Protein AF-A0A0Q0XQV1-F1 (afdb_monomer_lite)

Foldseek 3Di:
DDDDDDPDDPLEDVVLLQVLLQLLLVQLVVQPHDPRSLQLLLVLLLVLLVLLLQLQVQLCVVPHPVDVVSSVVSCVVSLVVLPVVLVDSSSVPSVSSVSNNVSLVVLPSDPDPHSSVNNNNSSNNNNVVNNVCVVVVVVVCVVVVD

Structure (mmCIF, N/CA/C/O backbone):
data_AF-A0A0Q0XQV1-F1
#
_entry.id   AF-A0A0Q0XQV1-F1
#
loop_
_atom_site.group_PDB
_atom_site.id
_atom_site.type_symbol
_atom_site.label_atom_id
_atom_site.label_alt_id
_atom_site.label_comp_id
_atom_site.label_asym_id
_atom_site.label_entity_id
_atom_site.label_seq_id
_atom_site.pdbx_PDB_ins_code
_atom_site.Cartn_x
_atom_site.Cartn_y
_atom_site.Cartn_z
_atom_site.occupancy
_atom_site.B_iso_or_equiv
_atom_site.auth_seq_id
_atom_site.auth_comp_id
_atom_site.auth_asym_id
_atom_site.auth_atom_id
_atom_site.pdbx_PDB_model_num
ATOM 1 N N . MET A 1 1 ? 14.209 18.998 -6.252 1.00 37.22 1 MET A N 1
ATOM 2 C CA . MET A 1 1 ? 15.091 19.667 -5.277 1.00 37.22 1 MET A CA 1
ATOM 3 C C . MET A 1 1 ? 16.015 18.602 -4.690 1.00 37.22 1 MET A C 1
ATOM 5 O O . MET A 1 1 ? 15.564 17.788 -3.903 1.00 37.22 1 MET A O 1
ATOM 9 N N . ILE A 1 2 ? 17.226 18.535 -5.253 1.00 42.06 2 ILE A N 1
ATOM 10 C CA . ILE A 1 2 ? 18.526 18.216 -4.636 1.00 42.06 2 ILE A CA 1
ATOM 11 C C . ILE A 1 2 ? 18.575 17.105 -3.560 1.00 42.06 2 ILE A C 1
ATOM 13 O O . ILE A 1 2 ? 18.534 17.398 -2.378 1.00 42.06 2 ILE A O 1
ATOM 17 N N . TYR A 1 3 ? 18.781 15.855 -3.988 1.00 47.66 3 TYR A N 1
ATOM 18 C CA . TYR A 1 3 ? 19.676 14.893 -3.322 1.00 47.66 3 TYR A CA 1
ATOM 19 C C . TYR A 1 3 ? 20.402 14.141 -4.438 1.00 47.66 3 TYR A C 1
ATOM 21 O O . TYR A 1 3 ? 19.924 13.140 -4.964 1.00 47.66 3 TYR A O 1
ATOM 29 N N . GLY A 1 4 ? 21.475 14.760 -4.925 1.00 36.91 4 GLY A N 1
ATOM 30 C CA . GLY A 1 4 ? 22.293 14.239 -6.007 1.00 36.91 4 GLY A CA 1
ATOM 31 C C . GLY A 1 4 ? 23.463 13.391 -5.514 1.00 36.91 4 GLY A C 1
ATOM 32 O O . GLY A 1 4 ? 23.923 13.528 -4.387 1.00 36.91 4 GLY A O 1
ATOM 33 N N . GLY A 1 5 ? 24.013 12.613 -6.442 1.00 39.75 5 GLY A N 1
ATOM 34 C CA . GLY A 1 5 ? 25.452 12.670 -6.713 1.00 39.75 5 GLY A CA 1
ATOM 35 C C . GLY A 1 5 ? 26.391 11.765 -5.920 1.00 39.75 5 GLY A C 1
ATOM 36 O O . GLY A 1 5 ? 27.561 11.705 -6.279 1.00 39.75 5 GLY A O 1
ATOM 37 N N . LEU A 1 6 ? 25.934 11.022 -4.917 1.00 38.78 6 LEU A N 1
ATOM 38 C CA . LEU A 1 6 ? 26.757 10.024 -4.228 1.00 38.78 6 LEU A CA 1
ATOM 39 C C . LEU A 1 6 ? 25.952 8.732 -4.136 1.00 38.78 6 LEU A C 1
ATOM 41 O O . LEU A 1 6 ? 24.855 8.739 -3.593 1.00 38.78 6 LEU A O 1
ATOM 45 N N . GLY A 1 7 ? 26.477 7.649 -4.713 1.00 44.09 7 GLY A N 1
ATOM 46 C CA . GLY A 1 7 ? 25.855 6.319 -4.806 1.00 44.09 7 GLY A CA 1
ATOM 47 C C . GLY A 1 7 ? 25.705 5.584 -3.469 1.00 44.09 7 GLY A C 1
ATOM 48 O O . GLY A 1 7 ? 26.005 4.400 -3.378 1.00 44.09 7 GLY A O 1
ATOM 49 N N . ILE A 1 8 ? 25.261 6.294 -2.439 1.00 45.25 8 ILE A N 1
ATOM 50 C CA . ILE A 1 8 ? 24.792 5.778 -1.161 1.00 45.25 8 ILE A CA 1
ATOM 51 C C . ILE A 1 8 ? 23.299 6.089 -1.143 1.00 45.25 8 ILE A C 1
ATOM 53 O O . ILE A 1 8 ? 22.892 7.215 -0.868 1.00 45.25 8 ILE A O 1
ATOM 57 N N . GLU A 1 9 ? 22.481 5.108 -1.528 1.00 53.62 9 GLU A N 1
ATOM 58 C CA . GLU A 1 9 ? 21.042 5.189 -1.285 1.00 53.62 9 GLU A CA 1
ATOM 59 C C . GLU A 1 9 ? 20.846 5.388 0.225 1.00 53.62 9 GLU A C 1
ATOM 61 O O . GLU A 1 9 ? 21.351 4.591 1.019 1.00 53.62 9 GLU A O 1
ATOM 66 N N . GLU A 1 10 ? 20.165 6.460 0.648 1.00 57.47 10 GLU A N 1
ATOM 67 C CA . GLU A 1 10 ? 19.770 6.560 2.053 1.00 57.47 10 GLU A CA 1
ATOM 68 C C . GLU A 1 10 ? 18.919 5.330 2.390 1.00 57.47 10 GLU A C 1
ATOM 70 O O . GLU A 1 10 ? 17.929 5.078 1.699 1.00 57.47 10 GLU A O 1
ATOM 75 N N . PRO A 1 11 ? 19.258 4.562 3.440 1.00 60.09 11 PRO A N 1
ATOM 76 C CA . PRO A 1 11 ? 18.611 3.279 3.700 1.00 60.09 11 PRO A CA 1
ATOM 77 C C . PRO A 1 11 ? 17.115 3.419 4.026 1.00 60.09 11 PRO A C 1
ATOM 79 O O . PRO A 1 11 ? 16.384 2.430 3.981 1.00 60.09 11 PRO A O 1
ATOM 82 N N . LEU A 1 12 ? 16.646 4.631 4.359 1.00 66.38 12 LEU A N 1
ATOM 83 C CA . LEU A 1 12 ? 15.254 4.902 4.694 1.00 66.38 12 LEU A CA 1
ATOM 84 C C . LEU A 1 12 ? 14.863 6.366 4.434 1.00 66.38 12 LEU A C 1
ATOM 86 O O . LEU A 1 12 ? 15.362 7.278 5.087 1.00 66.38 12 LEU A O 1
ATOM 90 N N . ASN A 1 13 ? 13.907 6.595 3.529 1.00 78.50 13 ASN A N 1
ATOM 91 C CA . ASN A 1 13 ? 13.415 7.935 3.207 1.00 78.50 13 ASN A CA 1
ATOM 92 C C . ASN A 1 13 ? 12.256 8.334 4.141 1.00 78.50 13 ASN A C 1
ATOM 94 O O . ASN A 1 13 ? 11.099 7.966 3.916 1.00 78.50 13 ASN A O 1
ATOM 98 N N . PHE A 1 14 ? 12.544 9.137 5.169 1.00 80.94 14 PHE A N 1
ATOM 99 C CA . PHE A 1 14 ? 11.539 9.597 6.141 1.00 80.94 14 PHE A CA 1
ATOM 100 C C . PHE A 1 14 ? 10.390 10.397 5.516 1.00 80.94 14 PHE A C 1
ATOM 102 O O . PHE A 1 14 ? 9.244 10.281 5.956 1.00 80.94 14 PHE A O 1
ATOM 109 N N . LYS A 1 15 ? 10.658 11.173 4.460 1.00 84.69 15 LYS A N 1
ATOM 110 C CA . LYS A 1 15 ? 9.604 11.884 3.722 1.00 84.69 15 LYS A CA 1
ATOM 111 C C . LYS A 1 15 ? 8.648 10.888 3.062 1.00 84.69 15 LYS A C 1
ATOM 113 O O . LYS A 1 15 ? 7.435 11.076 3.109 1.00 84.69 15 LYS A O 1
ATOM 118 N N . GLY A 1 16 ? 9.197 9.813 2.500 1.00 88.25 16 GLY A N 1
ATOM 119 C CA . GLY A 1 16 ? 8.423 8.730 1.907 1.00 88.25 16 GLY A CA 1
ATOM 120 C C . GLY A 1 16 ? 7.582 7.967 2.928 1.00 88.25 16 GLY A C 1
ATOM 121 O O . GLY A 1 16 ? 6.415 7.684 2.661 1.00 88.25 16 GLY A O 1
ATOM 122 N N . ILE A 1 17 ? 8.129 7.724 4.125 1.00 92.06 17 ILE A N 1
ATOM 123 C CA . ILE A 1 17 ? 7.375 7.150 5.252 1.00 92.06 17 ILE A CA 1
ATOM 124 C C . ILE A 1 17 ? 6.194 8.039 5.626 1.00 92.06 17 ILE A C 1
ATOM 126 O O . ILE A 1 17 ? 5.114 7.515 5.867 1.00 92.06 17 ILE A O 1
ATOM 130 N N . GLY A 1 18 ? 6.365 9.363 5.659 1.00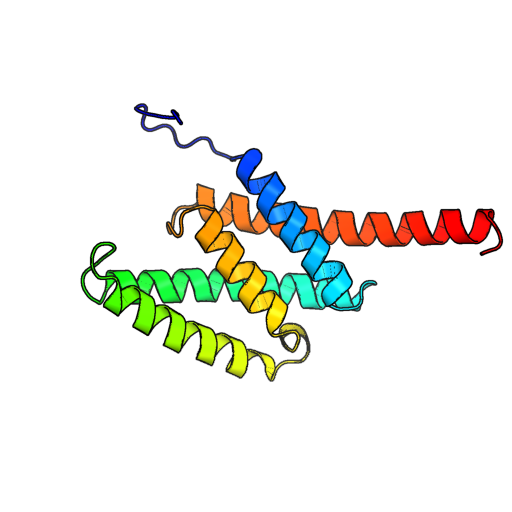 92.94 18 GLY A N 1
ATOM 131 C CA . GLY A 1 18 ? 5.270 10.287 5.965 1.00 92.94 18 GLY A CA 1
ATOM 132 C C . GLY A 1 18 ? 4.101 10.151 4.985 1.00 92.94 18 GLY A C 1
ATOM 133 O O . GLY A 1 18 ? 2.956 9.980 5.404 1.00 92.94 18 GLY A O 1
ATOM 134 N N . THR A 1 19 ? 4.388 10.156 3.680 1.00 93.00 19 THR A N 1
ATOM 135 C CA . THR A 1 19 ? 3.363 9.974 2.639 1.00 93.00 19 THR A CA 1
ATOM 136 C C . THR A 1 19 ? 2.712 8.593 2.726 1.00 93.00 19 THR A C 1
ATOM 138 O O . THR A 1 19 ? 1.492 8.497 2.835 1.00 93.00 19 THR A O 1
ATOM 141 N N . ALA A 1 20 ? 3.508 7.523 2.744 1.00 96.44 20 ALA A N 1
ATOM 142 C CA . ALA A 1 20 ? 3.004 6.153 2.834 1.00 96.44 20 ALA A CA 1
ATOM 143 C C . ALA A 1 20 ? 2.226 5.895 4.137 1.00 96.44 20 ALA A C 1
ATOM 145 O O . ALA A 1 20 ? 1.199 5.222 4.127 1.00 96.44 20 ALA A O 1
ATOM 146 N N . GLY A 1 21 ? 2.663 6.488 5.246 1.00 96.81 21 GLY A N 1
ATOM 147 C CA . GLY A 1 21 ? 1.984 6.445 6.537 1.00 96.81 21 GLY A CA 1
ATOM 148 C C . GLY A 1 21 ? 0.617 7.106 6.502 1.00 96.81 21 GLY A C 1
ATOM 149 O O . GLY A 1 21 ? -0.352 6.527 6.987 1.00 96.81 21 GLY A O 1
ATOM 150 N N . PHE A 1 22 ? 0.493 8.269 5.866 1.00 96.88 22 PHE A N 1
ATOM 151 C CA . PHE A 1 22 ? -0.807 8.915 5.710 1.00 96.88 22 PHE A CA 1
ATOM 152 C C . PHE A 1 22 ? -1.773 8.069 4.868 1.00 96.88 22 PHE A C 1
ATOM 154 O O . PHE A 1 22 ? -2.925 7.874 5.256 1.00 96.88 22 PHE A O 1
ATOM 161 N N . LEU A 1 23 ? -1.296 7.493 3.759 1.00 97.69 23 LEU A N 1
ATOM 162 C CA . LEU A 1 23 ? -2.102 6.600 2.919 1.00 97.69 23 LEU A CA 1
ATOM 163 C C . LEU A 1 23 ? -2.493 5.314 3.670 1.00 97.69 23 LEU A C 1
ATOM 165 O O . LEU A 1 23 ? -3.638 4.867 3.579 1.00 97.69 23 LEU A O 1
ATOM 169 N N . GLY A 1 24 ? -1.5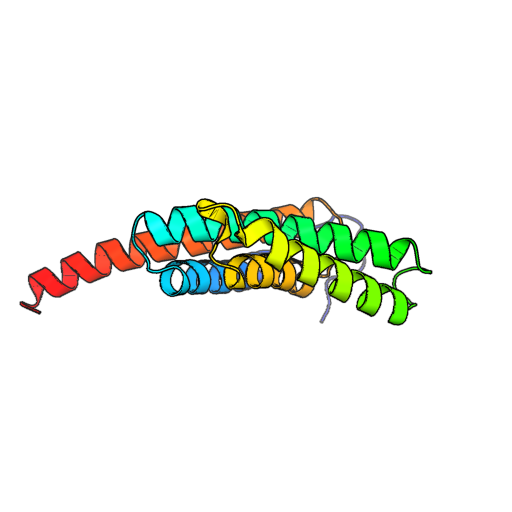87 4.747 4.469 1.00 97.75 24 GLY A N 1
ATOM 170 C CA . GLY A 1 24 ? -1.866 3.592 5.326 1.00 97.75 24 GLY A CA 1
ATOM 171 C C . GLY A 1 24 ? -2.924 3.898 6.387 1.00 97.75 24 GLY A C 1
ATOM 172 O O . GLY A 1 24 ? -3.848 3.113 6.587 1.00 97.75 24 GLY A O 1
ATOM 173 N N . TRP A 1 25 ? -2.852 5.074 7.011 1.00 98.00 25 TRP A N 1
ATOM 174 C CA . TRP A 1 25 ? -3.856 5.533 7.971 1.00 98.00 25 TRP A CA 1
ATOM 175 C C . TRP A 1 25 ? -5.223 5.724 7.301 1.00 98.00 25 TRP A C 1
ATOM 177 O O . TRP A 1 25 ? -6.233 5.218 7.792 1.00 98.00 25 TRP A O 1
ATOM 187 N N . ALA A 1 26 ? -5.264 6.372 6.135 1.00 97.38 26 ALA A N 1
ATOM 188 C CA . ALA A 1 26 ? -6.492 6.505 5.355 1.00 97.38 26 ALA A CA 1
ATOM 189 C C . ALA A 1 26 ? -7.085 5.131 4.994 1.00 97.38 26 ALA A C 1
ATOM 191 O O . ALA A 1 26 ? -8.290 4.923 5.135 1.00 97.38 26 ALA A O 1
ATOM 192 N N . THR A 1 27 ? -6.235 4.168 4.618 1.00 97.50 27 THR A N 1
ATOM 193 C CA . THR A 1 27 ? -6.649 2.783 4.336 1.00 97.50 27 THR A CA 1
ATOM 194 C C . THR A 1 27 ? -7.333 2.149 5.546 1.00 97.50 27 THR A C 1
ATOM 196 O O . THR A 1 27 ? -8.386 1.539 5.386 1.00 97.50 27 THR A O 1
ATOM 199 N N . PHE A 1 28 ? -6.773 2.304 6.752 1.00 97.94 28 PHE A N 1
ATOM 200 C CA . PHE A 1 28 ? -7.319 1.706 7.976 1.00 97.94 28 PHE A CA 1
ATOM 201 C C . PHE A 1 28 ? -8.785 2.094 8.202 1.00 97.94 28 PHE A C 1
ATOM 203 O O . PHE A 1 28 ? -9.637 1.222 8.392 1.00 97.94 28 PHE A O 1
ATOM 210 N N . TYR A 1 29 ? -9.087 3.394 8.154 1.00 96.81 29 TYR A N 1
ATOM 211 C CA . TYR A 1 29 ? -10.451 3.877 8.367 1.00 96.81 29 TYR A CA 1
ATOM 212 C C . TYR A 1 29 ? -11.365 3.572 7.181 1.00 96.81 29 TYR A C 1
ATOM 214 O O . TYR A 1 29 ? -12.515 3.188 7.389 1.00 96.81 29 TYR A O 1
ATOM 222 N N . ALA A 1 30 ? -10.859 3.665 5.949 1.00 96.56 30 ALA A N 1
ATOM 223 C CA . ALA A 1 30 ? -11.636 3.338 4.756 1.00 96.56 30 ALA A CA 1
ATOM 224 C C . ALA A 1 30 ? -12.033 1.850 4.697 1.00 96.56 30 ALA A C 1
ATOM 226 O O . ALA A 1 30 ? -13.109 1.519 4.206 1.00 96.56 30 ALA A O 1
ATOM 227 N N . ALA A 1 31 ? -11.206 0.962 5.253 1.00 94.88 31 ALA A N 1
ATOM 228 C CA . ALA A 1 31 ? -11.488 -0.466 5.378 1.00 94.88 31 ALA A CA 1
ATOM 229 C C . ALA A 1 31 ? -12.386 -0.820 6.590 1.00 94.88 31 ALA A C 1
ATOM 231 O O . ALA A 1 31 ? -12.572 -1.998 6.895 1.00 94.88 31 ALA A O 1
ATOM 232 N N . GLY A 1 32 ? -12.949 0.177 7.287 1.00 92.75 32 GLY A N 1
ATOM 233 C CA . GLY A 1 32 ? -13.908 -0.011 8.383 1.00 92.75 32 GLY A CA 1
ATOM 234 C C . GLY A 1 32 ? -13.310 -0.006 9.794 1.00 92.75 32 GLY A C 1
ATOM 235 O O . GLY A 1 32 ? -14.030 -0.288 10.752 1.00 92.75 32 GLY A O 1
ATOM 236 N N . GLY A 1 33 ? -12.020 0.316 9.943 1.00 93.38 33 GLY A N 1
ATOM 237 C CA . GLY A 1 33 ? -11.349 0.406 11.243 1.00 93.38 33 GLY A CA 1
ATOM 238 C C . GLY A 1 33 ? -11.301 -0.922 12.006 1.00 93.38 33 GLY A C 1
ATOM 239 O O . GLY A 1 33 ? -11.490 -2.005 11.443 1.00 93.38 33 GLY A O 1
ATOM 240 N N . LYS A 1 34 ? -11.055 -0.865 13.319 1.00 94.38 34 LYS A N 1
ATOM 241 C CA . LYS A 1 34 ? -10.930 -2.050 14.189 1.00 94.38 34 LYS A CA 1
ATOM 242 C C . LYS A 1 34 ? -9.902 -3.069 13.652 1.00 94.38 34 LYS A C 1
ATOM 244 O O . LYS A 1 34 ? -9.018 -2.776 12.849 1.00 94.38 34 LYS A O 1
ATOM 249 N N . LYS A 1 35 ? -10.040 -4.329 14.082 1.00 92.94 35 LYS A N 1
ATOM 250 C CA . LYS A 1 35 ? -9.231 -5.448 13.575 1.00 92.94 35 LYS A CA 1
ATOM 251 C C . LYS A 1 35 ? -9.437 -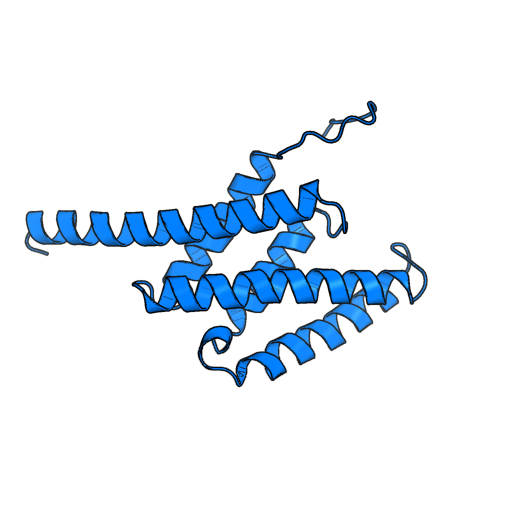5.688 12.076 1.00 92.94 35 LYS A C 1
ATOM 253 O O . LYS A 1 35 ? -8.490 -6.050 11.386 1.00 92.94 35 LYS A O 1
ATOM 258 N N . ALA A 1 36 ? -10.665 -5.511 11.585 1.00 90.38 36 ALA A N 1
ATOM 259 C CA . ALA A 1 36 ? -11.018 -5.793 10.196 1.00 90.38 36 ALA A CA 1
ATOM 260 C C . ALA A 1 36 ? -10.296 -4.847 9.225 1.00 90.38 36 ALA A C 1
ATOM 262 O O . ALA A 1 36 ? -9.669 -5.316 8.278 1.00 90.38 36 ALA A O 1
ATOM 263 N N . GLY A 1 37 ? -10.304 -3.547 9.516 1.00 90.56 37 GLY A N 1
ATOM 264 C CA . GLY A 1 37 ? -9.642 -2.518 8.723 1.00 90.56 37 GLY A CA 1
ATOM 265 C C . GLY A 1 37 ? -8.124 -2.651 8.723 1.00 90.56 37 GLY A C 1
ATOM 266 O O . GLY A 1 37 ? -7.495 -2.455 7.689 1.00 90.56 37 GLY A O 1
ATOM 267 N N . PHE A 1 38 ? -7.522 -3.083 9.835 1.00 95.62 38 PHE A N 1
ATOM 268 C CA . PHE A 1 38 ? -6.087 -3.367 9.862 1.00 95.62 38 PHE A CA 1
ATOM 269 C C . PHE A 1 38 ? -5.717 -4.606 9.046 1.00 95.62 38 PHE A C 1
ATOM 271 O O . PHE A 1 38 ? -4.795 -4.543 8.240 1.00 95.62 38 PHE A O 1
ATOM 278 N N . VAL A 1 39 ? -6.423 -5.728 9.229 1.00 95.56 39 VAL A N 1
ATOM 279 C CA . VAL A 1 39 ? -6.119 -6.978 8.511 1.00 95.56 39 VAL A CA 1
ATOM 280 C C . VAL A 1 39 ? -6.376 -6.819 7.018 1.00 95.56 39 VAL A C 1
ATOM 282 O O . VAL A 1 39 ? -5.515 -7.172 6.213 1.00 95.56 39 VAL A O 1
ATOM 285 N N . SER A 1 40 ? -7.537 -6.272 6.647 1.00 95.44 40 SER A N 1
ATOM 286 C CA . SER A 1 40 ? -7.866 -6.042 5.244 1.00 95.44 40 SER A CA 1
ATOM 287 C C . SER A 1 40 ? -6.930 -5.003 4.642 1.00 95.44 40 SER A C 1
ATOM 289 O O . SER A 1 40 ? -6.303 -5.301 3.634 1.00 95.44 40 SER A O 1
ATOM 291 N N . GLY A 1 41 ? -6.731 -3.860 5.309 1.00 96.88 41 GLY A N 1
ATOM 292 C CA . GLY A 1 41 ? -5.837 -2.802 4.846 1.00 96.88 41 GLY A CA 1
ATOM 293 C C . GLY A 1 41 ? -4.397 -3.276 4.659 1.00 96.88 41 GLY A C 1
ATOM 294 O O . GLY A 1 41 ? -3.797 -2.984 3.629 1.00 96.88 41 GLY A O 1
ATOM 295 N N . LEU A 1 42 ? -3.853 -4.061 5.595 1.00 97.44 42 LEU A N 1
ATOM 296 C CA . LEU A 1 42 ? -2.516 -4.644 5.470 1.00 97.44 42 LEU A CA 1
ATOM 297 C C . LEU A 1 42 ? -2.435 -5.586 4.265 1.00 97.44 42 LEU A C 1
ATOM 299 O O . LEU A 1 42 ? -1.547 -5.436 3.428 1.00 97.44 42 LEU A O 1
ATOM 303 N N . ALA A 1 43 ? -3.372 -6.528 4.147 1.00 97.38 43 ALA A N 1
ATOM 304 C CA . ALA A 1 43 ? -3.369 -7.502 3.062 1.00 97.38 43 ALA A CA 1
ATOM 305 C C . ALA A 1 43 ? -3.527 -6.831 1.686 1.00 97.38 43 ALA A C 1
ATOM 307 O O . ALA A 1 43 ? -2.782 -7.130 0.749 1.00 97.38 43 ALA A O 1
ATOM 308 N N . THR A 1 44 ? -4.452 -5.879 1.558 1.00 97.81 44 THR A N 1
ATOM 309 C CA . THR A 1 44 ? -4.688 -5.157 0.304 1.00 97.81 44 THR A CA 1
ATOM 310 C C . THR A 1 44 ? -3.536 -4.225 -0.040 1.00 97.81 44 THR A C 1
ATOM 312 O O . THR A 1 44 ? -3.101 -4.218 -1.184 1.00 97.81 44 THR A O 1
ATOM 315 N N . ASN A 1 45 ? -2.971 -3.498 0.928 1.00 98.31 45 ASN A N 1
ATOM 316 C CA . ASN A 1 45 ? -1.854 -2.591 0.662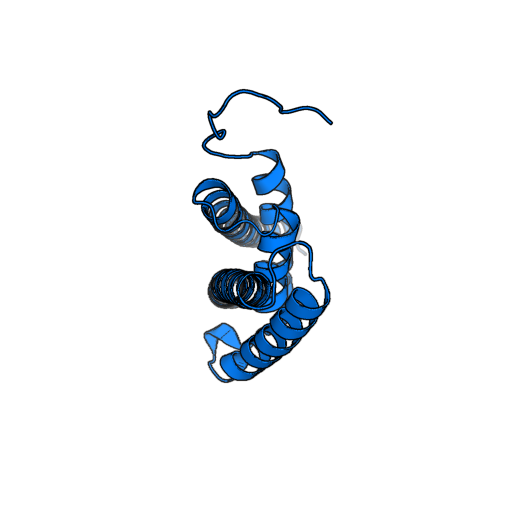 1.00 98.31 45 ASN A CA 1
ATOM 317 C C . ASN A 1 45 ? -0.617 -3.358 0.183 1.00 98.31 45 ASN A C 1
ATOM 319 O O . ASN A 1 45 ? -0.024 -2.989 -0.828 1.00 98.31 45 ASN A O 1
ATOM 323 N N . LEU A 1 46 ? -0.249 -4.451 0.861 1.00 98.00 46 LEU A N 1
ATOM 324 C CA . LEU A 1 46 ? 0.925 -5.245 0.485 1.00 98.00 46 LEU A CA 1
ATOM 325 C C . LEU A 1 46 ? 0.765 -5.897 -0.893 1.00 98.00 46 LEU A C 1
ATOM 327 O O . LEU A 1 46 ? 1.692 -5.873 -1.703 1.00 98.00 46 LEU A O 1
ATOM 331 N N . THR A 1 47 ? -0.419 -6.433 -1.193 1.00 97.75 47 THR A N 1
ATOM 332 C CA . THR A 1 47 ? -0.705 -6.998 -2.523 1.00 97.75 47 THR A CA 1
ATOM 333 C C . THR A 1 47 ? -0.733 -5.915 -3.601 1.00 97.75 47 THR A C 1
ATOM 335 O O . THR A 1 47 ? -0.235 -6.135 -4.701 1.00 97.75 47 THR A O 1
ATOM 338 N N . GLY A 1 48 ? -1.208 -4.713 -3.266 1.00 97.94 48 GLY A N 1
ATOM 339 C CA . GLY A 1 48 ? -1.130 -3.521 -4.106 1.00 97.94 48 GLY A CA 1
ATOM 340 C C . GLY A 1 48 ? 0.295 -3.145 -4.509 1.00 97.94 48 GLY A C 1
ATOM 341 O O . GLY A 1 48 ? 0.549 -2.890 -5.684 1.00 97.94 48 GLY A O 1
ATOM 342 N N . ILE A 1 49 ? 1.247 -3.170 -3.569 1.00 98.19 49 ILE A N 1
ATOM 343 C CA . ILE A 1 49 ? 2.677 -2.970 -3.877 1.00 98.19 49 ILE A CA 1
ATOM 344 C C . ILE A 1 49 ? 3.156 -4.039 -4.867 1.00 98.19 49 ILE A C 1
ATOM 346 O O . ILE A 1 49 ? 3.827 -3.714 -5.844 1.00 98.19 49 ILE A O 1
ATOM 350 N N . GLY A 1 50 ? 2.767 -5.301 -4.653 1.00 98.00 50 GLY A N 1
ATOM 351 C CA . GLY A 1 50 ? 3.064 -6.405 -5.570 1.00 98.00 50 GLY A CA 1
ATOM 352 C C . GLY A 1 50 ? 2.560 -6.146 -6.994 1.00 98.00 50 GLY A C 1
ATOM 353 O O . GLY A 1 50 ? 3.315 -6.300 -7.953 1.00 98.00 50 GLY A O 1
ATOM 354 N N . TRP A 1 51 ? 1.324 -5.667 -7.146 1.00 98.31 51 TRP A N 1
ATOM 355 C CA . TRP A 1 51 ? 0.800 -5.250 -8.449 1.00 98.31 51 TRP A CA 1
ATOM 356 C C . TRP A 1 51 ? 1.548 -4.054 -9.036 1.00 98.31 51 TRP A C 1
ATOM 358 O O . TRP A 1 51 ? 1.803 -4.047 -10.236 1.00 98.31 51 TRP A O 1
ATOM 368 N N . GLY A 1 52 ? 1.962 -3.085 -8.218 1.00 97.88 52 GLY A N 1
ATOM 369 C CA . GLY A 1 52 ? 2.823 -1.982 -8.653 1.00 97.88 52 GLY A CA 1
ATOM 370 C C . GLY A 1 52 ? 4.142 -2.471 -9.255 1.00 97.88 52 GLY A C 1
ATOM 371 O O . GLY A 1 52 ? 4.551 -1.998 -10.315 1.00 97.88 52 GLY A O 1
ATOM 372 N N . ILE A 1 53 ? 4.762 -3.478 -8.638 1.00 97.94 53 ILE A N 1
ATOM 373 C CA . ILE A 1 53 ? 5.965 -4.133 -9.166 1.00 97.94 53 ILE A CA 1
ATOM 374 C C . ILE A 1 53 ? 5.656 -4.828 -10.499 1.00 97.94 53 ILE A C 1
ATOM 376 O O . ILE A 1 53 ? 6.389 -4.630 -11.464 1.00 97.94 53 ILE A O 1
ATOM 380 N N . ILE A 1 54 ? 4.557 -5.587 -10.593 1.00 97.81 54 ILE A N 1
ATOM 381 C CA . ILE A 1 54 ? 4.134 -6.246 -11.845 1.00 97.81 54 ILE A CA 1
ATOM 382 C C . ILE A 1 54 ? 3.920 -5.219 -12.966 1.00 97.81 54 ILE A C 1
ATOM 384 O O . ILE A 1 54 ? 4.388 -5.427 -14.085 1.00 97.81 54 ILE A O 1
ATOM 388 N N . ILE A 1 55 ? 3.268 -4.093 -12.671 1.00 97.62 55 ILE A N 1
ATOM 389 C CA . ILE A 1 55 ? 3.037 -3.000 -13.626 1.00 97.62 55 ILE A CA 1
ATOM 390 C C . ILE A 1 55 ? 4.368 -2.464 -14.160 1.00 97.62 55 ILE A C 1
ATOM 392 O O . ILE A 1 55 ? 4.527 -2.306 -15.369 1.00 97.62 55 ILE A O 1
ATOM 396 N N . VAL A 1 56 ? 5.340 -2.228 -13.278 1.00 96.38 56 VAL A N 1
ATOM 397 C CA . VAL A 1 56 ? 6.668 -1.733 -13.662 1.00 96.38 56 VAL A CA 1
ATOM 398 C C . VAL A 1 56 ? 7.468 -2.774 -14.447 1.00 96.38 56 VAL A C 1
ATOM 400 O O . VAL A 1 56 ? 8.180 -2.415 -15.386 1.00 96.38 56 VAL A O 1
ATOM 403 N N . LEU A 1 57 ? 7.331 -4.063 -14.128 1.00 96.50 57 LEU A N 1
ATOM 404 C CA . LEU A 1 57 ? 7.934 -5.139 -14.918 1.00 96.50 57 LEU A CA 1
ATOM 405 C C . LEU A 1 57 ? 7.361 -5.169 -16.338 1.00 96.50 57 LEU A C 1
ATOM 407 O O . LEU A 1 57 ? 8.127 -5.197 -17.298 1.00 96.50 57 LEU A O 1
ATOM 411 N N . ILE A 1 58 ? 6.035 -5.086 -16.488 1.00 95.44 58 ILE A N 1
ATOM 412 C CA . ILE A 1 58 ? 5.379 -5.004 -17.803 1.00 95.44 58 ILE A CA 1
ATOM 413 C C . ILE A 1 58 ? 5.853 -3.758 -18.558 1.00 95.44 58 ILE A C 1
ATOM 415 O O . ILE A 1 58 ? 6.221 -3.851 -19.728 1.00 95.44 58 ILE A O 1
ATOM 419 N N . TRP A 1 59 ? 5.909 -2.607 -17.886 1.00 94.62 59 TRP A N 1
ATOM 420 C CA . TRP A 1 59 ? 6.407 -1.370 -18.482 1.00 94.62 59 TRP A CA 1
ATOM 421 C C . TRP A 1 59 ? 7.848 -1.521 -18.987 1.00 94.62 59 TRP A C 1
ATOM 423 O O . TRP A 1 59 ? 8.161 -1.143 -20.115 1.00 94.62 59 TRP A O 1
ATOM 433 N N . THR A 1 60 ? 8.707 -2.156 -18.189 1.00 93.75 60 THR A N 1
ATOM 434 C CA . THR A 1 60 ? 10.106 -2.413 -18.547 1.00 93.75 60 THR A CA 1
ATOM 435 C C . THR A 1 60 ? 10.221 -3.336 -19.763 1.00 93.75 60 THR A C 1
ATOM 437 O O . THR A 1 60 ? 11.030 -3.074 -20.651 1.00 93.75 60 THR A O 1
ATOM 440 N N . LEU A 1 61 ? 9.381 -4.374 -19.847 1.00 94.06 61 LEU A N 1
ATOM 441 C CA . LEU A 1 61 ? 9.348 -5.313 -20.974 1.00 94.06 61 LEU A CA 1
ATOM 442 C C . LEU A 1 61 ? 8.862 -4.660 -22.278 1.00 94.06 61 LEU A C 1
ATOM 444 O O . LEU A 1 61 ? 9.384 -4.963 -23.349 1.00 94.06 61 LEU A O 1
ATOM 448 N N . ILE A 1 62 ? 7.897 -3.741 -22.203 1.00 90.75 62 ILE A N 1
ATOM 449 C CA . ILE A 1 62 ? 7.317 -3.042 -23.363 1.00 90.75 62 ILE A CA 1
ATOM 450 C C . ILE A 1 62 ? 8.105 -1.744 -23.634 1.00 90.75 62 ILE A C 1
ATOM 452 O O . ILE A 1 62 ? 7.553 -0.652 -23.744 1.00 90.75 62 ILE A O 1
ATOM 456 N N . GLY A 1 63 ? 9.430 -1.844 -23.742 1.00 83.81 63 GLY A N 1
ATOM 457 C CA . GLY A 1 63 ? 10.281 -0.737 -24.200 1.00 83.81 63 GLY A CA 1
ATOM 458 C C . GLY A 1 63 ? 10.786 0.228 -23.122 1.00 83.81 63 GLY A C 1
ATOM 459 O O . GLY A 1 63 ? 11.303 1.288 -23.471 1.00 83.81 63 GLY A O 1
ATOM 460 N N . GLY A 1 64 ? 10.696 -0.130 -21.839 1.00 82.38 64 GLY A N 1
ATOM 461 C CA . GLY A 1 64 ? 11.326 0.630 -20.756 1.00 82.38 64 GLY A CA 1
ATOM 462 C C . GLY A 1 64 ? 10.564 1.885 -20.316 1.00 82.38 64 GLY A C 1
ATOM 463 O O . GLY A 1 64 ? 9.515 2.236 -20.851 1.00 82.38 64 GLY A O 1
ATOM 464 N N . TYR A 1 65 ? 11.137 2.603 -19.342 1.00 82.88 65 TYR A N 1
ATOM 465 C CA . TYR A 1 65 ? 10.519 3.760 -18.671 1.00 82.88 65 TYR A CA 1
ATOM 466 C C . TYR A 1 65 ? 10.257 4.975 -19.585 1.00 82.88 65 TYR A C 1
ATOM 468 O O . TYR A 1 65 ? 9.610 5.934 -19.176 1.00 82.88 65 TYR A O 1
ATOM 476 N N . SER A 1 66 ? 10.746 4.964 -20.825 1.00 86.50 66 SER A N 1
ATOM 477 C CA . SER A 1 66 ? 10.442 5.989 -21.829 1.00 86.50 66 SER A CA 1
ATOM 478 C C . SER A 1 66 ? 9.154 5.701 -22.607 1.00 86.50 66 SER A C 1
ATOM 480 O O . SER A 1 66 ? 8.600 6.610 -23.225 1.00 86.50 66 SER A O 1
ATOM 482 N N . ASN A 1 67 ? 8.648 4.463 -22.579 1.00 89.69 67 ASN A N 1
ATOM 483 C CA . ASN A 1 67 ? 7.462 4.067 -23.327 1.00 89.69 67 ASN A CA 1
ATOM 484 C C . ASN A 1 67 ? 6.203 4.082 -22.453 1.00 89.69 67 ASN A C 1
ATOM 486 O O . ASN A 1 67 ? 5.826 3.076 -21.851 1.00 89.69 67 ASN A O 1
ATOM 490 N N . TYR A 1 68 ? 5.505 5.214 -22.418 1.00 90.31 68 TYR A N 1
ATOM 491 C CA . TYR A 1 68 ? 4.280 5.362 -21.625 1.00 90.31 68 TYR A CA 1
ATOM 492 C C . TYR A 1 68 ? 3.135 4.428 -22.047 1.00 90.31 68 TYR A C 1
ATOM 494 O O . TYR A 1 68 ? 2.257 4.147 -21.230 1.00 90.31 68 TYR A O 1
ATOM 502 N N . LEU A 1 69 ? 3.146 3.888 -23.272 1.00 92.25 69 LEU A N 1
ATOM 503 C CA . LEU A 1 69 ? 2.174 2.869 -23.675 1.00 92.25 69 LEU A CA 1
ATOM 504 C C . LEU A 1 69 ? 2.380 1.569 -22.884 1.00 92.25 69 LEU A C 1
ATOM 506 O O . LEU A 1 69 ? 1.407 0.941 -22.474 1.00 92.25 69 LEU A O 1
ATOM 510 N N . GLY A 1 70 ? 3.634 1.202 -22.603 1.00 91.44 70 GLY A N 1
ATOM 511 C CA . GLY A 1 70 ? 3.961 0.071 -21.734 1.00 91.44 70 GLY A CA 1
ATOM 512 C C . GLY A 1 70 ? 3.441 0.267 -20.308 1.00 91.44 70 GLY A C 1
ATOM 513 O O . GLY A 1 70 ? 2.876 -0.661 -19.729 1.00 91.44 70 GLY A O 1
ATOM 514 N N . ALA A 1 71 ? 3.545 1.489 -19.775 1.00 91.38 71 ALA A N 1
ATOM 515 C CA . ALA A 1 71 ? 2.984 1.840 -18.471 1.00 91.38 71 ALA A CA 1
ATOM 516 C C . ALA A 1 71 ? 1.452 1.717 -18.461 1.00 91.38 71 ALA A C 1
ATOM 518 O O . ALA A 1 71 ? 0.888 1.136 -17.537 1.00 91.38 71 ALA A O 1
ATOM 519 N N . LEU A 1 72 ? 0.781 2.213 -19.508 1.00 94.69 72 LEU A N 1
ATOM 520 C CA . LEU A 1 72 ? -0.675 2.135 -19.656 1.00 94.69 72 LEU A CA 1
ATOM 521 C C . LEU A 1 72 ? -1.163 0.679 -19.687 1.00 94.69 72 LEU A C 1
ATOM 523 O O . LEU A 1 72 ? -2.092 0.321 -18.963 1.00 94.69 72 LEU A O 1
ATOM 527 N N . VAL A 1 73 ? -0.517 -0.166 -20.497 1.00 95.81 73 VAL A N 1
ATOM 528 C CA . VAL A 1 73 ? -0.833 -1.600 -20.591 1.00 95.81 73 VAL A CA 1
ATOM 529 C C . VAL A 1 73 ? -0.594 -2.290 -19.251 1.00 95.81 73 VAL A C 1
ATOM 531 O O . VAL A 1 73 ? -1.458 -3.033 -18.785 1.00 95.81 73 VAL A O 1
ATOM 534 N N . GLY A 1 74 ? 0.539 -1.999 -18.603 1.00 96.31 74 GLY A N 1
ATOM 535 C CA . GLY A 1 74 ? 0.853 -2.495 -17.267 1.00 96.31 74 GLY A CA 1
ATOM 536 C C . GLY A 1 74 ? -0.251 -2.154 -16.273 1.00 96.31 74 GLY A C 1
ATOM 537 O O . GLY A 1 74 ? -0.807 -3.063 -15.662 1.00 96.31 74 GLY A O 1
ATOM 538 N N . VAL A 1 75 ? -0.627 -0.875 -16.161 1.00 96.62 75 VAL A N 1
ATOM 539 C CA . VAL A 1 75 ? -1.699 -0.407 -15.265 1.00 96.62 75 VAL A CA 1
ATOM 540 C C . VAL A 1 75 ? -3.031 -1.082 -15.581 1.00 96.62 75 VAL A C 1
ATOM 542 O O . VAL A 1 75 ? -3.714 -1.497 -14.651 1.00 96.62 75 VAL A O 1
ATOM 545 N N . GLY A 1 76 ? -3.393 -1.245 -16.857 1.00 97.31 76 GLY A N 1
ATOM 546 C CA . GLY A 1 76 ? -4.618 -1.947 -17.250 1.00 97.31 76 GLY A CA 1
ATOM 547 C C . GLY A 1 76 ? -4.652 -3.395 -16.749 1.00 97.31 76 GLY A C 1
ATOM 548 O O . GLY A 1 76 ? -5.631 -3.816 -16.131 1.00 97.31 76 GLY A O 1
ATOM 549 N N . ILE A 1 77 ? -3.558 -4.136 -16.945 1.00 97.12 77 ILE A N 1
ATOM 550 C CA . ILE A 1 77 ? -3.417 -5.520 -16.466 1.00 97.12 77 ILE A CA 1
ATOM 551 C C . ILE A 1 77 ? -3.397 -5.569 -14.934 1.00 97.12 77 ILE A C 1
ATOM 553 O O . ILE A 1 77 ? -4.098 -6.381 -14.331 1.00 97.12 77 ILE A O 1
ATOM 557 N N . GLY A 1 78 ? -2.629 -4.688 -14.292 1.00 97.44 78 GLY A N 1
ATOM 558 C CA . GLY A 1 78 ? -2.518 -4.627 -12.838 1.00 97.44 78 GLY A CA 1
ATOM 559 C C . GLY A 1 78 ? -3.845 -4.280 -12.165 1.00 97.44 78 GLY A C 1
ATOM 560 O O . GLY A 1 78 ? -4.229 -4.940 -11.205 1.00 97.44 78 GLY A O 1
ATOM 561 N N . ALA A 1 79 ? -4.594 -3.315 -12.701 1.00 97.38 79 ALA A N 1
ATOM 562 C CA . ALA A 1 79 ? -5.923 -2.954 -12.214 1.00 97.38 79 ALA A CA 1
ATOM 563 C C . ALA A 1 79 ? -6.917 -4.117 -12.352 1.00 97.38 79 ALA A C 1
ATOM 565 O O . ALA A 1 79 ? -7.650 -4.411 -11.408 1.00 97.38 79 ALA A O 1
ATOM 566 N N . ALA A 1 80 ? -6.908 -4.827 -13.487 1.00 97.38 80 ALA A N 1
ATOM 567 C CA . ALA A 1 80 ? -7.711 -6.038 -13.653 1.00 97.38 80 ALA A CA 1
ATOM 568 C C . ALA A 1 80 ? -7.336 -7.104 -12.608 1.00 97.38 80 ALA A C 1
ATOM 570 O O . ALA A 1 80 ? -8.214 -7.679 -11.965 1.00 97.38 80 ALA A O 1
ATOM 571 N N . GLY A 1 81 ? -6.039 -7.307 -12.371 1.00 97.06 81 GLY A N 1
ATOM 572 C CA . GLY A 1 81 ? -5.519 -8.198 -11.338 1.00 97.06 81 GLY A CA 1
ATOM 573 C C . GLY A 1 81 ? -5.967 -7.837 -9.918 1.00 97.06 81 GLY A C 1
ATOM 574 O O . GLY A 1 81 ? -6.411 -8.712 -9.171 1.00 97.06 81 GLY A O 1
ATOM 575 N N . MET A 1 82 ? -5.932 -6.550 -9.562 1.00 97.25 82 MET A N 1
ATOM 576 C CA . MET A 1 82 ? -6.420 -6.043 -8.272 1.00 97.25 82 MET A CA 1
ATOM 577 C C . MET A 1 82 ? -7.921 -6.305 -8.070 1.00 97.25 82 MET A C 1
ATOM 579 O O . MET A 1 82 ? -8.347 -6.637 -6.964 1.00 97.25 82 MET A O 1
ATOM 583 N N . CYS A 1 83 ? -8.727 -6.198 -9.129 1.00 96.56 83 CYS A N 1
ATOM 584 C CA . CYS A 1 83 ? -10.150 -6.535 -9.075 1.00 96.56 83 CYS A CA 1
ATOM 585 C C . CYS A 1 83 ? -10.378 -8.049 -8.946 1.00 96.56 83 CYS A C 1
ATOM 587 O O . CYS A 1 83 ? -11.232 -8.477 -8.173 1.00 96.56 83 CYS A O 1
ATOM 589 N N . LEU A 1 84 ? -9.600 -8.870 -9.658 1.00 95.44 84 LEU A N 1
ATOM 590 C CA . LEU A 1 84 ? -9.716 -10.331 -9.599 1.00 95.44 84 LEU A CA 1
ATOM 591 C C . LEU A 1 84 ? -9.312 -10.892 -8.227 1.00 95.44 84 LEU A C 1
ATOM 593 O O . LEU A 1 84 ? -9.997 -11.766 -7.693 1.00 95.44 84 LEU A O 1
ATOM 597 N N . GLN A 1 85 ? -8.244 -10.374 -7.611 1.00 94.38 85 GLN A N 1
ATOM 598 C CA . GLN A 1 85 ? -7.793 -10.856 -6.297 1.00 94.38 85 GLN A CA 1
ATOM 599 C C . GLN A 1 85 ? -8.803 -10.580 -5.168 1.00 94.38 85 GLN A C 1
ATOM 601 O O . GLN A 1 85 ? -8.786 -11.254 -4.130 1.00 94.38 85 GLN A O 1
ATOM 606 N N . ALA A 1 86 ? -9.694 -9.603 -5.368 1.00 94.19 86 ALA A N 1
ATOM 607 C CA . ALA A 1 86 ? -10.687 -9.187 -4.384 1.00 94.19 86 ALA A CA 1
ATOM 608 C C . ALA A 1 86 ? -11.766 -10.246 -4.118 1.00 94.19 86 ALA A C 1
ATOM 610 O O . ALA A 1 86 ? -12.581 -10.088 -3.212 1.00 94.19 86 ALA A O 1
ATOM 611 N N . HIS A 1 87 ? -11.746 -11.366 -4.844 1.00 92.00 87 HIS A N 1
ATOM 612 C CA . HIS A 1 87 ? -12.595 -12.511 -4.539 1.00 92.00 87 HIS A CA 1
ATOM 613 C C . HIS A 1 87 ? -12.229 -13.207 -3.211 1.00 92.00 87 HIS A C 1
ATOM 615 O O . HIS A 1 87 ? -13.033 -13.955 -2.655 1.00 92.00 87 HIS A O 1
ATOM 621 N N . THR A 1 88 ? -11.040 -12.945 -2.656 1.00 88.81 88 THR A N 1
ATOM 622 C CA . THR A 1 88 ? -10.653 -13.451 -1.330 1.00 88.81 88 THR A CA 1
ATOM 623 C C . THR A 1 88 ? -11.043 -12.473 -0.220 1.00 88.81 88 THR A C 1
ATOM 625 O O . THR A 1 88 ? -10.883 -11.261 -0.343 1.00 88.81 88 THR A O 1
ATOM 628 N N . ARG A 1 89 ? -11.522 -12.997 0.918 1.00 85.75 89 ARG A N 1
ATOM 629 C CA . ARG A 1 89 ? -12.110 -12.187 2.004 1.00 85.75 89 ARG A CA 1
ATOM 630 C C . ARG A 1 89 ? -11.195 -11.073 2.525 1.00 85.75 89 ARG A C 1
ATOM 632 O O . ARG A 1 89 ? -11.678 -9.991 2.827 1.00 85.75 89 ARG A O 1
ATOM 639 N N . ALA A 1 90 ? -9.894 -11.336 2.645 1.00 85.38 90 ALA A N 1
ATOM 640 C CA . ALA A 1 90 ? -8.933 -10.354 3.149 1.00 85.38 90 ALA A CA 1
ATOM 641 C C . ALA A 1 90 ? -8.600 -9.258 2.119 1.00 85.38 90 ALA A C 1
ATOM 643 O O . ALA A 1 90 ? -8.257 -8.145 2.512 1.00 85.38 90 ALA A O 1
ATOM 644 N N . LEU A 1 91 ? -8.728 -9.556 0.820 1.00 91.88 91 LEU A N 1
ATOM 645 C CA . LEU A 1 91 ? -8.396 -8.645 -0.280 1.00 91.88 91 LEU A CA 1
ATOM 646 C C . LEU A 1 91 ? -9.639 -7.973 -0.887 1.00 91.88 91 LEU A C 1
ATOM 648 O O . LEU A 1 91 ? -9.516 -7.217 -1.846 1.00 91.88 91 LEU A O 1
ATOM 652 N N . ALA A 1 92 ? -10.828 -8.229 -0.332 1.00 93.50 92 ALA A N 1
ATOM 653 C CA . ALA A 1 92 ? -12.098 -7.715 -0.840 1.00 93.50 92 ALA A CA 1
ATOM 654 C C . ALA A 1 92 ? -12.174 -6.177 -0.862 1.00 93.50 92 ALA A C 1
ATOM 656 O O . ALA A 1 92 ? -12.934 -5.603 -1.641 1.00 93.50 92 ALA A O 1
ATOM 657 N N . PHE A 1 93 ? -11.366 -5.495 -0.043 1.00 95.94 93 PHE A N 1
ATOM 658 C CA . PHE A 1 93 ? -11.229 -4.043 -0.081 1.00 95.94 93 PHE A CA 1
ATOM 659 C C . PHE A 1 93 ? -10.332 -3.601 -1.252 1.00 95.94 93 PHE A C 1
ATOM 661 O O . PHE A 1 93 ? -9.179 -3.207 -1.076 1.00 95.94 93 PHE A O 1
ATOM 668 N N . ILE A 1 94 ? -10.894 -3.639 -2.466 1.00 96.38 94 ILE A N 1
ATOM 669 C CA . ILE A 1 94 ? -10.236 -3.226 -3.720 1.00 96.38 94 ILE A CA 1
ATOM 670 C C . ILE A 1 94 ? -9.470 -1.895 -3.585 1.00 96.38 94 ILE A C 1
ATOM 672 O O . ILE A 1 94 ? -8.313 -1.852 -4.013 1.00 96.38 94 ILE A O 1
ATOM 676 N N . PRO A 1 95 ? -10.024 -0.825 -2.966 1.00 97.19 95 PRO A N 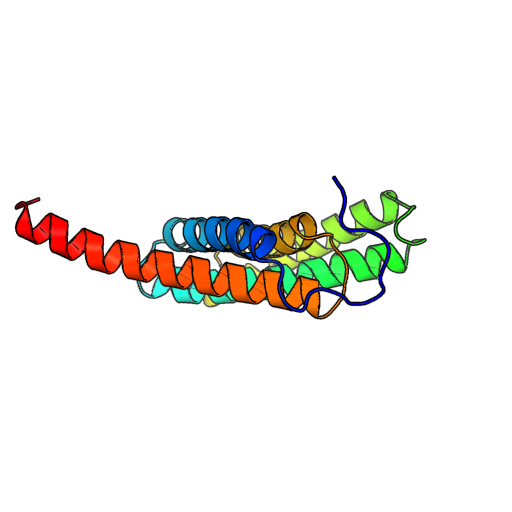1
ATOM 677 C CA . PRO A 1 95 ? -9.314 0.448 -2.867 1.00 97.19 95 PRO A CA 1
ATOM 678 C C . PRO A 1 95 ? -7.958 0.339 -2.164 1.00 97.19 95 PRO A C 1
ATOM 680 O O . PRO A 1 95 ? -7.033 1.050 -2.538 1.00 97.19 95 PRO A O 1
ATOM 683 N N . GLY A 1 96 ? -7.790 -0.579 -1.209 1.00 97.31 96 GLY A N 1
ATOM 684 C CA . GLY A 1 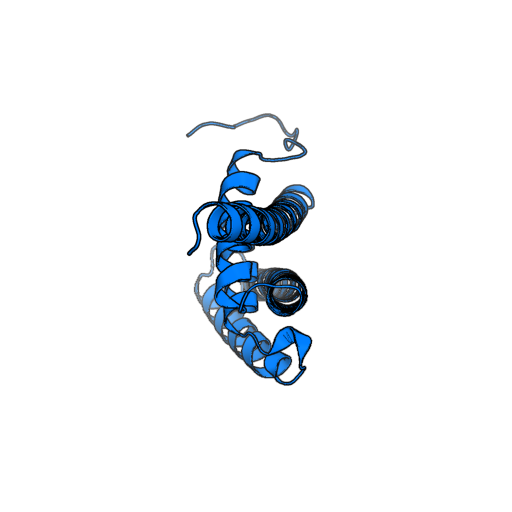96 ? -6.507 -0.773 -0.535 1.00 97.31 96 GLY A CA 1
ATOM 685 C C . GLY A 1 96 ? -5.407 -1.288 -1.470 1.00 97.31 96 GLY A C 1
ATOM 686 O O . GLY A 1 96 ? -4.259 -0.869 -1.360 1.00 97.31 96 GLY A O 1
ATOM 687 N N . ALA A 1 97 ? -5.739 -2.120 -2.461 1.00 98.12 97 ALA A N 1
ATOM 688 C CA . ALA A 1 97 ? -4.758 -2.558 -3.457 1.00 98.12 97 ALA A CA 1
ATOM 689 C C . ALA A 1 97 ? -4.300 -1.388 -4.342 1.00 98.12 97 ALA A C 1
ATOM 691 O O . ALA A 1 97 ? -3.102 -1.206 -4.572 1.00 98.12 97 ALA A O 1
ATOM 692 N N . PHE A 1 98 ? -5.232 -0.523 -4.746 1.00 98.00 98 PHE A N 1
ATOM 693 C CA . PHE A 1 98 ? -4.901 0.705 -5.469 1.00 98.00 98 PHE A CA 1
ATOM 694 C C . PHE A 1 98 ? -4.094 1.689 -4.612 1.00 98.00 98 PHE A C 1
ATOM 696 O O . PHE A 1 98 ? -3.164 2.316 -5.121 1.00 98.00 98 PHE A O 1
ATOM 703 N N . ILE A 1 99 ? -4.385 1.804 -3.313 1.00 98.25 99 ILE A N 1
ATOM 704 C CA . ILE A 1 99 ? -3.618 2.647 -2.385 1.00 98.25 99 ILE A CA 1
ATOM 705 C C . ILE A 1 99 ? -2.185 2.120 -2.243 1.00 98.25 99 ILE A C 1
ATOM 707 O O . ILE A 1 99 ? -1.237 2.885 -2.416 1.00 98.25 99 ILE A O 1
ATOM 711 N N . GLY A 1 100 ? -1.995 0.821 -2.008 1.00 97.94 100 GLY A N 1
ATOM 712 C CA . GLY A 1 100 ? -0.661 0.219 -1.932 1.00 97.94 100 GLY A CA 1
ATOM 713 C C . GLY A 1 100 ? 0.154 0.414 -3.215 1.00 97.94 100 GLY A C 1
ATOM 714 O O . GLY A 1 100 ? 1.305 0.851 -3.168 1.00 97.94 100 GLY A O 1
ATOM 715 N N . CYS A 1 101 ? -0.470 0.177 -4.372 1.00 98.19 101 CYS A N 1
ATOM 716 C CA . CYS A 1 101 ? 0.153 0.366 -5.681 1.00 98.19 101 CYS A CA 1
ATOM 717 C C . CYS A 1 101 ? 0.526 1.832 -5.952 1.00 98.19 101 CYS A C 1
ATOM 719 O O . CYS A 1 101 ? 1.649 2.133 -6.353 1.00 98.19 101 CYS A O 1
ATOM 721 N N . SER A 1 102 ? -0.403 2.760 -5.713 1.00 97.31 102 SER A N 1
ATOM 722 C CA . SER A 1 102 ? -0.164 4.194 -5.917 1.00 97.31 102 SER A CA 1
ATOM 723 C C . SER A 1 102 ? 0.865 4.757 -4.939 1.00 97.31 102 SER A C 1
ATOM 725 O O . SER A 1 102 ? 1.619 5.651 -5.314 1.00 97.31 102 SER A O 1
ATOM 727 N N . THR A 1 103 ? 0.974 4.198 -3.731 1.00 97.44 103 THR A N 1
ATOM 728 C CA . THR A 1 103 ? 2.034 4.562 -2.780 1.00 97.44 103 THR A CA 1
ATOM 729 C C . THR A 1 103 ? 3.410 4.189 -3.330 1.00 97.44 103 THR A C 1
ATOM 731 O O . THR A 1 103 ? 4.319 5.015 -3.306 1.00 97.44 103 THR A O 1
ATOM 734 N N . PHE A 1 104 ? 3.560 2.985 -3.892 1.00 97.06 104 PHE A N 1
ATOM 735 C CA . PHE A 1 104 ? 4.801 2.578 -4.558 1.00 97.06 104 PHE A CA 1
ATOM 736 C C . PHE A 1 104 ? 5.148 3.503 -5.740 1.00 97.06 104 PHE A C 1
ATOM 738 O O . PHE A 1 104 ? 6.300 3.915 -5.895 1.00 97.06 104 PHE A O 1
ATOM 745 N N . PHE A 1 105 ? 4.151 3.906 -6.535 1.00 95.38 105 PHE A N 1
ATOM 746 C CA . PHE A 1 105 ? 4.356 4.863 -7.627 1.00 95.38 105 PHE A CA 1
ATOM 747 C C . PHE A 1 105 ? 4.763 6.251 -7.133 1.00 95.38 105 PHE A C 1
ATOM 749 O O . PHE A 1 105 ? 5.695 6.845 -7.672 1.00 95.38 105 PHE A O 1
ATOM 756 N N . ALA A 1 106 ? 4.121 6.748 -6.076 1.00 94.31 106 ALA A N 1
ATOM 757 C CA . ALA A 1 106 ? 4.432 8.042 -5.475 1.00 94.31 106 ALA A CA 1
ATOM 758 C C . ALA A 1 106 ? 5.865 8.108 -4.921 1.00 94.31 106 ALA A C 1
ATOM 760 O O . ALA A 1 106 ? 6.452 9.188 -4.854 1.00 94.31 106 ALA A O 1
ATOM 761 N N . LEU A 1 107 ? 6.436 6.959 -4.550 1.00 93.44 107 LEU A N 1
ATOM 762 C CA . LEU A 1 107 ? 7.806 6.833 -4.052 1.00 93.44 107 LEU A CA 1
ATOM 763 C C . LEU A 1 107 ? 8.845 6.561 -5.150 1.00 93.44 107 LEU A C 1
ATOM 765 O O . LEU A 1 107 ? 10.022 6.392 -4.840 1.00 93.44 107 LEU A O 1
ATOM 769 N N . GLY A 1 108 ? 8.434 6.582 -6.421 1.00 90.94 108 GLY A N 1
ATOM 770 C CA . GLY A 1 108 ? 9.333 6.582 -7.577 1.00 90.94 108 GLY A CA 1
ATOM 771 C C . GLY A 1 108 ? 9.107 5.446 -8.569 1.00 90.94 108 GLY A C 1
ATOM 772 O O . GLY A 1 108 ? 9.725 5.470 -9.627 1.00 90.94 108 GLY A O 1
ATOM 773 N N . ALA A 1 109 ? 8.233 4.477 -8.265 1.00 92.31 109 ALA A N 1
ATOM 774 C CA . ALA A 1 109 ? 7.967 3.312 -9.119 1.00 92.31 109 ALA A CA 1
ATOM 775 C C . ALA A 1 109 ? 9.231 2.509 -9.503 1.00 92.31 109 ALA A C 1
ATOM 777 O O . ALA A 1 109 ? 9.242 1.816 -10.516 1.00 92.31 109 ALA A O 1
ATOM 778 N N . THR A 1 110 ? 10.294 2.583 -8.698 1.00 91.69 110 THR A N 1
ATOM 779 C CA . THR A 1 110 ? 11.549 1.864 -8.943 1.00 91.69 110 THR A CA 1
ATOM 780 C C . THR A 1 110 ? 11.595 0.599 -8.097 1.00 91.69 110 THR A C 1
ATOM 782 O O . THR A 1 110 ? 11.358 0.639 -6.889 1.00 91.69 110 THR A O 1
ATOM 785 N N . ILE A 1 111 ? 11.942 -0.535 -8.710 1.00 93.56 111 ILE A N 1
ATOM 786 C CA . ILE A 1 111 ? 12.077 -1.828 -8.022 1.00 93.56 111 ILE A CA 1
ATOM 787 C C . ILE A 1 111 ? 13.439 -1.884 -7.303 1.00 93.56 111 ILE A C 1
ATOM 789 O O . ILE A 1 111 ? 14.335 -2.628 -7.694 1.00 93.56 111 ILE A O 1
ATOM 793 N N . THR A 1 112 ? 13.612 -1.062 -6.266 1.00 91.38 112 THR A N 1
ATOM 794 C CA . THR A 1 112 ? 14.780 -1.095 -5.369 1.00 91.38 112 THR A CA 1
ATOM 795 C C . THR A 1 112 ? 14.368 -1.473 -3.946 1.00 91.38 112 THR A C 1
ATOM 797 O O . THR A 1 112 ? 13.243 -1.167 -3.529 1.00 91.38 112 THR A O 1
ATOM 800 N N . PRO A 1 113 ? 15.266 -2.104 -3.161 1.00 89.88 113 PRO A N 1
ATOM 801 C CA . PRO A 1 113 ? 14.991 -2.433 -1.763 1.00 89.88 113 PRO A CA 1
ATOM 802 C C . PRO A 1 113 ? 14.560 -1.209 -0.952 1.00 89.88 113 PRO A C 1
ATOM 804 O O . PRO A 1 113 ? 13.606 -1.289 -0.185 1.00 89.88 113 PRO A O 1
ATOM 807 N N . THR A 1 114 ? 15.198 -0.062 -1.183 1.00 90.12 114 THR A N 1
ATOM 808 C CA . THR A 1 114 ? 14.932 1.199 -0.484 1.00 90.12 114 THR A CA 1
ATOM 809 C C . THR A 1 114 ? 13.502 1.705 -0.701 1.00 90.12 114 THR A C 1
ATOM 811 O O . THR A 1 114 ? 12.808 2.038 0.264 1.00 90.12 114 THR A O 1
ATOM 814 N N . VAL A 1 115 ? 13.016 1.728 -1.950 1.00 91.81 115 VAL A N 1
ATOM 815 C CA . VAL A 1 115 ? 11.650 2.185 -2.274 1.00 91.81 115 VAL A CA 1
ATOM 816 C C . VAL A 1 115 ? 10.612 1.211 -1.726 1.00 91.81 115 VAL A C 1
ATOM 818 O O . VAL A 1 115 ? 9.649 1.634 -1.080 1.00 91.81 115 VAL A O 1
ATOM 821 N N . ILE A 1 116 ? 10.818 -0.091 -1.928 1.00 93.62 116 ILE A N 1
ATOM 822 C CA . ILE A 1 116 ? 9.893 -1.126 -1.453 1.00 93.62 116 ILE A CA 1
ATOM 823 C C . ILE A 1 116 ? 9.810 -1.097 0.076 1.00 93.62 116 ILE A C 1
ATOM 825 O O . ILE A 1 116 ? 8.710 -1.055 0.626 1.00 93.62 116 ILE A O 1
ATOM 829 N N . LEU A 1 117 ? 10.950 -1.043 0.769 1.00 93.06 117 LEU A N 1
ATOM 830 C CA . LEU A 1 117 ? 10.999 -1.023 2.229 1.00 93.06 117 LEU A CA 1
ATOM 831 C C . LEU A 1 117 ? 10.360 0.250 2.793 1.00 93.06 117 LEU A C 1
ATOM 833 O O . LEU A 1 117 ? 9.553 0.162 3.715 1.00 93.06 117 LEU A O 1
ATOM 837 N N . THR A 1 118 ? 10.637 1.415 2.200 1.00 93.31 118 THR A N 1
ATOM 838 C CA . THR A 1 118 ? 10.000 2.686 2.591 1.00 93.31 118 THR A CA 1
ATOM 839 C C . THR A 1 118 ? 8.478 2.618 2.421 1.00 93.31 118 THR A C 1
ATOM 841 O O . THR A 1 118 ? 7.738 3.045 3.308 1.00 93.31 118 THR A O 1
ATOM 844 N N . THR A 1 119 ? 8.004 2.039 1.311 1.00 96.00 119 THR A N 1
ATOM 845 C CA . THR A 1 119 ? 6.571 1.877 1.012 1.00 96.00 119 THR A CA 1
ATOM 846 C C . THR A 1 119 ? 5.900 0.961 2.034 1.00 96.00 119 THR A C 1
ATOM 848 O O . THR A 1 119 ? 4.898 1.332 2.646 1.00 96.00 119 THR A O 1
ATOM 851 N N . VAL A 1 120 ? 6.472 -0.228 2.247 1.00 96.75 120 VAL A N 1
ATOM 852 C CA . VAL A 1 120 ? 5.946 -1.248 3.163 1.00 96.75 120 VAL A CA 1
ATOM 853 C C . VAL A 1 120 ? 5.924 -0.726 4.596 1.00 96.75 120 VAL A C 1
ATOM 855 O O . VAL A 1 120 ? 4.876 -0.756 5.239 1.00 96.75 120 VAL A O 1
ATOM 858 N N . LEU A 1 121 ? 7.055 -0.214 5.091 1.00 95.94 121 LEU A N 1
ATOM 859 C CA . LEU A 1 121 ? 7.154 0.290 6.460 1.00 95.94 121 LEU A CA 1
ATOM 860 C C . LEU A 1 121 ? 6.224 1.477 6.679 1.00 95.94 121 LEU A C 1
ATOM 862 O O . LEU A 1 121 ? 5.520 1.506 7.683 1.00 95.94 121 LEU A O 1
ATOM 866 N N . GLY A 1 122 ? 6.167 2.416 5.733 1.00 96.50 122 GLY A N 1
ATOM 867 C CA . GLY A 1 122 ? 5.259 3.551 5.821 1.00 96.50 122 GLY A CA 1
ATOM 868 C C . GLY A 1 122 ? 3.801 3.114 5.932 1.00 96.50 122 GLY A C 1
ATOM 869 O O . GLY A 1 122 ? 3.120 3.518 6.870 1.00 96.50 122 GLY A O 1
ATOM 870 N N . LEU A 1 123 ? 3.333 2.220 5.058 1.00 97.94 123 LEU A N 1
ATOM 871 C CA . LEU A 1 123 ? 1.949 1.732 5.095 1.00 97.94 123 LEU A CA 1
ATOM 872 C C . LEU A 1 123 ? 1.635 0.969 6.391 1.00 97.94 123 LEU A C 1
ATOM 874 O O . LEU A 1 123 ? 0.566 1.174 6.967 1.00 97.94 123 LEU A O 1
ATOM 878 N N . ILE A 1 124 ? 2.561 0.140 6.888 1.00 98.00 124 ILE A N 1
ATOM 879 C CA . ILE A 1 124 ? 2.403 -0.581 8.164 1.00 98.00 124 ILE A CA 1
ATOM 880 C C . ILE A 1 124 ? 2.340 0.395 9.343 1.00 98.00 124 ILE A C 1
ATOM 882 O O . ILE A 1 124 ? 1.470 0.255 10.207 1.00 98.00 124 ILE A O 1
ATOM 886 N N . ILE A 1 125 ? 3.227 1.394 9.381 1.00 97.38 125 ILE A N 1
ATOM 887 C CA . ILE A 1 125 ? 3.222 2.444 10.408 1.00 97.38 125 ILE A CA 1
ATOM 888 C C . ILE A 1 125 ? 1.892 3.200 10.362 1.00 97.38 125 ILE A C 1
ATOM 890 O O . ILE A 1 125 ? 1.256 3.371 11.397 1.00 97.38 125 ILE A O 1
ATOM 894 N N . GLY A 1 126 ? 1.427 3.577 9.171 1.00 97.50 126 GLY A N 1
ATOM 895 C CA . GLY A 1 126 ? 0.145 4.248 8.964 1.00 97.50 126 GLY A CA 1
ATOM 896 C C . GLY A 1 126 ? -1.050 3.457 9.488 1.00 97.50 126 GLY A C 1
ATOM 897 O O . GLY A 1 126 ? -1.853 3.981 10.258 1.00 97.50 126 GLY A O 1
ATOM 898 N N . LEU A 1 127 ? -1.144 2.175 9.127 1.00 97.94 127 LEU A N 1
ATOM 899 C CA . LEU A 1 127 ? -2.187 1.272 9.626 1.00 97.94 127 LEU A CA 1
ATOM 900 C C . LEU A 1 127 ? -2.128 1.131 11.156 1.00 97.94 127 LEU A C 1
ATOM 902 O O . LEU A 1 127 ? -3.164 1.126 11.823 1.00 97.94 127 LEU A O 1
ATOM 906 N N . SER A 1 128 ? -0.919 1.047 11.718 1.00 97.62 128 SER A N 1
ATOM 907 C CA . SER A 1 128 ? -0.697 0.916 13.164 1.00 97.62 128 SER A CA 1
ATOM 908 C C . SER A 1 128 ? -1.110 2.180 13.916 1.00 97.62 128 SER A C 1
ATOM 910 O O . SER A 1 128 ? -1.803 2.097 14.929 1.00 97.62 128 SER A O 1
ATOM 912 N N . LEU A 1 129 ? -0.751 3.355 13.396 1.00 97.31 129 LEU A N 1
ATOM 913 C CA . LEU A 1 129 ? -1.191 4.643 13.929 1.00 97.31 129 LEU A CA 1
ATOM 914 C C . LEU A 1 129 ? -2.708 4.804 13.818 1.00 97.31 129 LEU A C 1
ATOM 916 O O . LEU A 1 129 ? -3.333 5.261 14.772 1.00 97.31 129 LEU A O 1
ATOM 920 N N . GLY A 1 130 ? -3.312 4.349 12.717 1.00 96.88 130 GLY A N 1
ATOM 921 C CA . GLY A 1 130 ? -4.763 4.278 12.557 1.00 96.88 130 GLY A CA 1
ATOM 922 C C . GLY A 1 130 ? -5.430 3.500 13.685 1.00 96.88 130 GLY A C 1
ATOM 923 O O . GLY A 1 130 ? -6.290 4.045 14.382 1.00 96.88 130 GLY A O 1
ATOM 924 N N . TRP A 1 131 ? -4.958 2.283 13.950 1.00 96.12 131 TRP A N 1
ATOM 925 C CA . TRP A 1 131 ? -5.449 1.470 15.063 1.00 96.12 131 TRP A CA 1
ATOM 926 C C . TRP A 1 131 ? -5.288 2.174 16.411 1.00 96.12 131 TRP A C 1
ATOM 928 O O . TRP A 1 131 ? -6.240 2.248 17.192 1.00 96.12 131 TRP A O 1
ATOM 938 N N . ILE A 1 132 ? -4.092 2.694 16.704 1.00 95.88 132 ILE A N 1
ATOM 939 C CA . ILE A 1 132 ? -3.810 3.384 17.970 1.00 95.88 132 ILE A CA 1
ATOM 940 C C . ILE A 1 132 ? -4.742 4.590 18.132 1.00 95.88 132 ILE A C 1
ATOM 942 O O . ILE A 1 132 ? -5.323 4.766 19.202 1.00 95.88 132 ILE A O 1
ATOM 946 N N . SER A 1 133 ? -4.940 5.373 17.069 1.00 95.31 133 SER A N 1
ATOM 947 C CA . SER A 1 133 ? -5.807 6.553 17.080 1.00 95.31 133 SER A CA 1
ATOM 948 C C . SER A 1 133 ? -7.259 6.204 17.394 1.00 95.31 133 SER A C 1
ATOM 950 O O . SER A 1 133 ? -7.891 6.885 18.196 1.00 95.31 133 SER A O 1
ATOM 952 N N . GLU A 1 134 ? -7.766 5.098 16.851 1.00 95.38 134 GLU A N 1
ATOM 953 C CA . GLU A 1 134 ? -9.123 4.632 17.125 1.00 95.38 134 GLU A CA 1
ATOM 954 C C . GLU A 1 134 ? -9.267 4.162 18.581 1.00 95.38 134 GLU A C 1
ATOM 956 O O . GLU A 1 134 ? -10.245 4.485 19.260 1.00 95.38 134 GLU A O 1
ATOM 961 N N . ALA A 1 135 ? -8.270 3.429 19.090 1.00 91.75 135 ALA A N 1
ATOM 962 C CA . ALA A 1 135 ? -8.259 2.939 20.465 1.00 91.75 135 ALA A CA 1
ATOM 963 C C . ALA A 1 135 ? -8.203 4.082 21.491 1.00 91.75 135 ALA A C 1
ATOM 965 O O . ALA A 1 135 ? -8.852 4.011 22.536 1.00 91.75 135 ALA A O 1
ATOM 966 N N . TRP A 1 136 ? -7.434 5.134 21.207 1.00 92.31 136 TRP A N 1
ATOM 967 C CA . TRP A 1 136 ? -7.344 6.317 22.062 1.00 92.31 136 TRP A CA 1
ATOM 968 C C . TRP A 1 136 ? -8.583 7.205 21.940 1.00 92.31 136 TRP A C 1
ATOM 970 O O . TRP A 1 136 ? -9.119 7.633 22.961 1.00 92.31 136 TRP A O 1
ATOM 980 N N . GLY A 1 137 ? -9.090 7.413 20.723 1.00 88.88 137 GLY A N 1
ATOM 981 C CA . GLY A 1 137 ? -10.315 8.175 20.479 1.00 88.88 137 GLY A CA 1
ATOM 982 C C . GLY A 1 137 ? -11.520 7.592 21.214 1.00 88.88 137 GLY A C 1
ATOM 983 O O . GLY A 1 137 ? -12.249 8.331 21.870 1.00 88.88 137 GLY A O 1
ATOM 984 N N . GLY A 1 138 ? -11.676 6.263 21.215 1.00 85.25 138 GLY A N 1
ATOM 985 C CA . GLY A 1 138 ? -12.748 5.601 21.967 1.00 85.25 138 GLY A CA 1
ATOM 986 C C . GLY A 1 138 ? -12.660 5.823 23.483 1.00 85.25 138 GLY A C 1
ATOM 987 O O . GLY A 1 138 ? -13.684 6.018 24.138 1.00 85.25 138 GLY A O 1
ATOM 988 N N . LYS A 1 139 ? -11.445 5.855 24.050 1.00 86.25 139 LYS A N 1
ATOM 989 C CA . LYS A 1 139 ? -11.242 6.132 25.485 1.00 86.25 139 LYS A CA 1
ATOM 990 C C . LYS A 1 139 ? -11.607 7.569 25.843 1.00 86.25 139 LYS A C 1
ATOM 992 O O . LYS A 1 139 ? -12.262 7.782 26.858 1.00 86.25 139 LYS A O 1
ATOM 997 N N . ILE A 1 140 ? -11.207 8.529 25.011 1.00 88.81 140 ILE A N 1
ATOM 998 C CA . ILE A 1 140 ? -11.518 9.947 25.219 1.00 88.81 140 ILE A CA 1
ATOM 999 C C . ILE A 1 140 ? -13.027 10.179 25.089 1.00 88.81 140 ILE A C 1
ATOM 1001 O O . ILE A 1 140 ? -13.608 10.822 25.954 1.00 88.81 140 ILE A O 1
ATOM 1005 N N . ALA A 1 141 ? -13.682 9.598 24.078 1.00 82.94 141 ALA A N 1
ATOM 1006 C CA . ALA A 1 141 ? -15.136 9.700 23.913 1.00 82.94 141 ALA A CA 1
ATOM 1007 C C . ALA A 1 141 ? -15.888 9.185 25.152 1.00 82.94 141 ALA A C 1
ATOM 1009 O O . ALA A 1 141 ? -16.725 9.890 25.709 1.00 82.94 141 ALA A O 1
ATOM 1010 N N . THR A 1 142 ? -15.470 8.024 25.671 1.00 84.50 142 THR A N 1
ATOM 1011 C CA . THR A 1 142 ? -16.037 7.448 26.903 1.00 84.50 142 THR A CA 1
ATOM 1012 C C . THR A 1 142 ? -15.865 8.382 28.110 1.00 84.50 142 THR A C 1
ATOM 1014 O O . THR A 1 142 ? -16.774 8.512 28.923 1.00 84.50 142 THR A O 1
ATOM 1017 N N . GLN A 1 143 ? -14.714 9.054 28.237 1.00 83.00 143 GLN A N 1
ATOM 1018 C CA . GLN A 1 143 ? -14.457 10.020 29.317 1.00 83.00 143 GLN A CA 1
ATOM 1019 C C . GLN A 1 143 ? -15.270 11.313 29.175 1.00 83.00 143 GLN A C 1
ATOM 1021 O O . GLN A 1 143 ? -15.573 11.953 30.180 1.00 83.00 143 GLN A O 1
ATOM 1026 N N . LEU A 1 144 ? -15.622 11.693 27.946 1.00 85.00 144 LEU A N 1
ATOM 1027 C CA . LEU A 1 144 ? -16.430 12.873 27.639 1.00 85.00 144 LEU A CA 1
ATOM 1028 C C . LEU A 1 144 ? -17.943 12.599 27.687 1.00 85.00 144 LEU A C 1
ATOM 1030 O O . LEU A 1 144 ? -18.725 13.526 27.491 1.00 85.00 144 LEU A O 1
ATOM 1034 N N . GLY A 1 145 ? -18.362 11.358 27.962 1.00 75.38 145 GLY A N 1
ATOM 1035 C CA . GLY A 1 145 ? -19.775 10.970 27.992 1.00 75.38 145 GLY A CA 1
ATOM 1036 C C . GLY A 1 145 ? -20.455 11.000 26.618 1.00 75.38 145 GLY A C 1
ATOM 1037 O O . GLY A 1 145 ? -21.671 11.180 26.561 1.00 75.38 145 GLY A O 1
ATOM 1038 N N . ALA A 1 146 ? -19.672 10.869 25.542 1.00 59.81 146 ALA A N 1
ATOM 1039 C CA . ALA A 1 146 ? -20.127 10.835 24.151 1.00 59.81 146 ALA A CA 1
ATOM 1040 C C . ALA A 1 146 ? -20.211 9.403 23.604 1.00 59.81 146 ALA A C 1
ATOM 1042 O O . ALA A 1 146 ? -19.381 8.557 24.017 1.00 59.81 146 ALA A O 1
#

pLDDT: mean 89.75, std 13.99, range [36.91, 98.31]

Sequence (146 aa):
MIYGGLGIEEPLNFKGIGTAGFLGWATFYAAGGKKAGFVSGLATNLTGIGWGIIIVLIWTLIGGYSNYLGALVGVGIGAAGMCLQAHTRALAFIPGAFIGCSTFFALGATITPTVILTTVLGLIIGLSLGWISEAWGGKIATQLGA

Organism: NCBI:txid346185

Radius of gyration: 17.07 Å; chains: 1; bounding box: 47×33×54 Å

Secondary structure (DSSP, 8-state):
----S-S---S--HHHHHHHHHHHHHHHHHTTSHHHHHHHHHHHHHHHHHHHHHHHHHHHHTT-TT-HHHHHHHHHHHHHHHHHHTTSTTT--HHHHHHHHHHHHHTTS---HHHHHHHHHHHHHHHHHHHHHHHHHHHHHHHTT-

InterPro domains:
  IPR009476 Protein of unknown function DUF1097 [PF06496] (17-137)